Protein AF-A0A0N5CG10-F1 (afdb_monomer)

Radius of gyration: 21.07 Å; Cα contacts (8 Å, |Δi|>4): 215; chains: 1; bounding box: 41×28×72 Å

Structure (mmCIF, N/CA/C/O backbone):
data_AF-A0A0N5CG10-F1
#
_entry.id   AF-A0A0N5CG10-F1
#
loop_
_atom_site.group_PDB
_atom_site.id
_atom_site.type_symbol
_atom_site.label_atom_id
_atom_site.label_alt_id
_atom_site.label_comp_id
_atom_site.label_asym_id
_atom_site.label_entity_id
_atom_site.label_seq_id
_atom_site.pdbx_PDB_ins_code
_atom_site.Cartn_x
_atom_site.Cartn_y
_atom_site.Cartn_z
_atom_site.occupancy
_atom_site.B_iso_or_equiv
_atom_site.auth_seq_id
_atom_site.auth_comp_id
_atom_site.auth_asym_id
_atom_site.auth_atom_id
_atom_site.pdbx_PDB_model_num
ATOM 1 N N . MET A 1 1 ? -5.180 -7.574 17.120 1.00 57.59 1 MET A N 1
ATOM 2 C CA . MET A 1 1 ? -6.586 -7.787 16.717 1.00 57.59 1 MET A CA 1
ATOM 3 C C . MET A 1 1 ? -6.991 -6.702 15.734 1.00 57.59 1 MET A C 1
ATOM 5 O O . MET A 1 1 ? -6.742 -5.528 15.992 1.00 57.59 1 MET A O 1
ATOM 9 N N . ALA A 1 2 ? -7.565 -7.089 14.599 1.00 54.84 2 ALA A N 1
ATOM 10 C CA . ALA A 1 2 ? -8.093 -6.174 13.588 1.00 54.84 2 ALA A CA 1
ATOM 11 C C . ALA A 1 2 ? -9.625 -6.106 13.686 1.00 54.84 2 ALA A C 1
ATOM 13 O O . ALA A 1 2 ? -10.252 -7.047 14.168 1.00 54.84 2 ALA A O 1
ATOM 14 N N . VAL A 1 3 ? -10.224 -4.998 13.244 1.00 61.38 3 VAL A N 1
ATOM 15 C CA . VAL A 1 3 ? -11.684 -4.887 13.084 1.00 61.38 3 VAL A CA 1
ATOM 16 C C . VAL A 1 3 ? -11.980 -4.727 11.604 1.00 61.38 3 VAL A C 1
ATOM 18 O O . VAL A 1 3 ? -11.403 -3.866 10.935 1.00 61.38 3 VAL A O 1
ATOM 21 N N . ILE A 1 4 ? -12.881 -5.569 11.102 1.00 62.88 4 ILE A N 1
ATOM 22 C CA . ILE A 1 4 ? -13.399 -5.455 9.741 1.00 62.88 4 ILE A CA 1
ATOM 23 C C . ILE A 1 4 ? -14.313 -4.235 9.701 1.00 62.88 4 ILE A C 1
ATOM 25 O O . ILE A 1 4 ? -15.304 -4.168 10.425 1.00 62.88 4 ILE A O 1
ATOM 29 N N . ILE A 1 5 ? -13.974 -3.272 8.849 1.00 61.78 5 ILE A N 1
ATOM 30 C CA . ILE A 1 5 ? -14.777 -2.066 8.651 1.00 61.78 5 ILE A CA 1
ATOM 31 C C . ILE A 1 5 ? -15.519 -2.198 7.330 1.00 61.78 5 ILE A C 1
ATOM 33 O O . ILE A 1 5 ? -14.908 -2.250 6.258 1.00 61.78 5 ILE A O 1
ATOM 37 N N . ASN A 1 6 ? -16.847 -2.224 7.408 1.00 57.50 6 ASN A N 1
ATOM 38 C CA . ASN A 1 6 ? -17.699 -2.254 6.232 1.00 57.50 6 ASN A CA 1
ATOM 39 C C . ASN A 1 6 ? -17.594 -0.912 5.471 1.00 57.50 6 ASN A C 1
ATOM 41 O O . ASN A 1 6 ? -17.878 0.141 6.043 1.00 57.50 6 ASN A O 1
ATOM 45 N N . PRO A 1 7 ? -17.220 -0.917 4.175 1.00 52.09 7 PRO A N 1
ATOM 46 C CA . PRO A 1 7 ? -17.183 0.285 3.339 1.00 52.09 7 PRO A CA 1
ATOM 47 C C . PRO A 1 7 ? -18.498 1.072 3.292 1.00 52.09 7 PRO A C 1
ATOM 49 O O . PRO A 1 7 ? -18.481 2.254 2.955 1.00 52.09 7 PRO A O 1
ATOM 52 N N . ARG A 1 8 ? -19.628 0.394 3.529 1.00 54.16 8 ARG A N 1
ATOM 53 C CA . ARG A 1 8 ? -20.976 0.928 3.306 1.00 54.16 8 ARG A CA 1
ATOM 54 C C . ARG A 1 8 ? -21.551 1.680 4.512 1.00 54.16 8 ARG A C 1
ATOM 56 O O . ARG A 1 8 ? -22.516 2.410 4.325 1.00 54.16 8 ARG A O 1
ATOM 63 N N . ASP A 1 9 ? -20.931 1.578 5.689 1.00 61.06 9 ASP A N 1
ATOM 64 C CA . ASP A 1 9 ? -21.464 2.106 6.958 1.00 61.06 9 ASP A CA 1
ATOM 65 C C . ASP A 1 9 ? -20.995 3.552 7.294 1.00 61.06 9 ASP A C 1
ATOM 67 O O . ASP A 1 9 ? -20.920 3.915 8.461 1.00 61.06 9 ASP A O 1
ATOM 71 N N . ASP A 1 10 ? -20.743 4.405 6.280 1.00 55.69 10 ASP A N 1
ATOM 72 C CA . ASP A 1 10 ? -20.291 5.825 6.373 1.00 55.69 10 ASP A CA 1
ATOM 73 C C . ASP A 1 10 ? -18.822 6.044 6.845 1.00 55.69 10 ASP A C 1
ATOM 75 O O . ASP A 1 10 ? -18.351 5.413 7.776 1.00 55.69 10 ASP A O 1
ATOM 79 N N . LYS A 1 11 ? -17.984 6.971 6.339 1.00 64.19 11 LYS A N 1
ATOM 80 C CA . LYS A 1 11 ? -17.821 7.558 4.986 1.00 64.19 11 LYS A CA 1
ATOM 81 C C . LYS A 1 11 ? -16.371 8.022 4.674 1.00 64.19 11 LYS A C 1
ATOM 83 O O . LYS A 1 11 ? -16.155 8.675 3.656 1.00 64.19 11 LYS A O 1
ATOM 88 N N . ASN A 1 12 ? -15.370 7.735 5.527 1.00 69.81 12 ASN A N 1
ATOM 89 C CA . ASN A 1 12 ? -13.974 8.184 5.318 1.00 69.81 12 ASN A CA 1
ATOM 90 C C . ASN A 1 12 ? -12.899 7.383 6.085 1.00 69.81 12 ASN A C 1
ATOM 92 O O . ASN A 1 12 ? -11.795 7.885 6.315 1.00 69.81 12 ASN A O 1
ATOM 96 N N . PHE A 1 13 ? -13.173 6.140 6.483 1.00 79.00 13 PHE A N 1
ATOM 97 C CA . PHE A 1 13 ? -12.140 5.300 7.095 1.00 79.00 13 PHE A CA 1
ATOM 98 C C . PHE A 1 13 ? -10.960 5.082 6.138 1.00 79.00 13 PHE A C 1
ATOM 100 O O . PHE A 1 13 ? -11.117 5.140 4.913 1.00 79.00 13 PHE A O 1
ATOM 107 N N . TYR A 1 14 ? -9.767 4.893 6.692 1.00 84.44 14 TYR A N 1
ATOM 108 C CA . TYR A 1 14 ? -8.565 4.574 5.925 1.00 84.44 14 TYR A CA 1
ATOM 109 C C . TYR A 1 14 ? -7.893 3.316 6.451 1.00 84.44 14 TYR A C 1
ATOM 111 O O . TYR A 1 14 ? -8.065 2.933 7.612 1.00 84.44 14 TYR A O 1
ATOM 119 N N . ALA A 1 15 ? -7.127 2.678 5.571 1.00 85.12 15 ALA A N 1
ATOM 120 C CA . ALA A 1 15 ? -6.248 1.587 5.935 1.00 85.12 15 ALA A CA 1
ATOM 121 C C . ALA A 1 15 ? -5.388 2.006 7.128 1.00 85.12 15 ALA A C 1
ATOM 123 O O . ALA A 1 15 ? -4.923 3.140 7.208 1.00 85.12 15 ALA A O 1
ATOM 124 N N . ASN A 1 16 ? -5.191 1.089 8.072 1.00 82.38 16 ASN A N 1
ATOM 125 C CA . ASN A 1 16 ? -4.312 1.302 9.220 1.00 82.38 16 ASN A CA 1
ATOM 126 C C . ASN A 1 16 ? -4.782 2.337 10.249 1.00 82.38 16 ASN A C 1
ATOM 128 O O . ASN A 1 16 ? -4.055 2.598 11.205 1.00 82.38 16 ASN A O 1
ATOM 132 N N . GLN A 1 17 ? -5.995 2.874 10.111 1.00 85.31 17 GLN A N 1
ATOM 133 C CA . GLN A 1 17 ? -6.602 3.706 11.142 1.00 85.31 17 GLN A CA 1
ATOM 134 C C . GLN A 1 17 ? -6.729 2.923 12.456 1.00 85.31 17 GLN A C 1
ATOM 136 O O . GLN A 1 17 ? -7.208 1.787 12.467 1.00 85.31 17 GLN A O 1
ATOM 141 N N . GLU A 1 18 ? -6.304 3.527 13.564 1.00 86.31 18 GLU A N 1
ATOM 142 C CA . GLU A 1 18 ? -6.372 2.914 14.890 1.00 86.31 18 GLU A CA 1
ATOM 143 C C . GLU A 1 18 ? -7.653 3.319 15.625 1.00 86.31 18 GLU A C 1
ATOM 145 O O . GLU A 1 18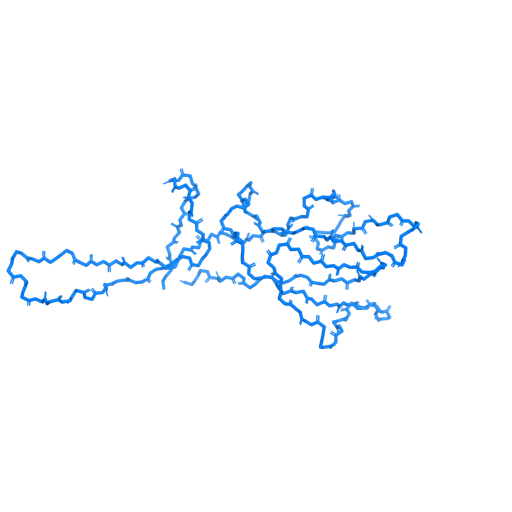 ? -8.031 4.491 15.659 1.00 86.31 18 GLU A O 1
ATOM 150 N N . PHE A 1 19 ? -8.302 2.339 16.245 1.00 83.62 19 PHE A N 1
ATOM 151 C CA . PHE A 1 19 ? -9.505 2.501 17.048 1.00 83.62 19 PHE A CA 1
ATOM 152 C C . PHE A 1 19 ? -9.206 2.057 18.472 1.00 83.62 19 PHE A C 1
ATOM 154 O O . PHE A 1 19 ? -8.773 0.928 18.714 1.00 83.62 19 PHE A O 1
ATOM 161 N N . TYR A 1 20 ? -9.454 2.958 19.414 1.00 84.44 20 TYR A N 1
ATOM 162 C CA . TYR A 1 20 ? -9.244 2.732 20.834 1.00 84.44 20 TYR A CA 1
ATOM 163 C C . TYR A 1 20 ? -10.601 2.528 21.491 1.00 84.44 20 TYR A C 1
ATOM 165 O O . TYR A 1 20 ? -11.480 3.382 21.385 1.00 84.44 20 TYR A O 1
ATOM 173 N N . TYR A 1 21 ? -10.778 1.384 22.144 1.00 82.06 21 TYR A N 1
ATOM 174 C CA . TYR A 1 21 ? -11.994 1.089 22.889 1.00 82.06 21 TYR A CA 1
ATOM 175 C C . TYR A 1 21 ? -11.753 1.330 24.374 1.00 82.06 21 TYR A C 1
ATOM 177 O O . TYR A 1 21 ? -10.736 0.896 24.916 1.00 82.06 21 TYR A O 1
ATOM 185 N N . PHE A 1 22 ? -12.688 2.010 25.028 1.00 83.19 22 PHE A N 1
ATOM 186 C CA . PHE A 1 22 ? -12.620 2.342 26.448 1.00 83.19 22 PHE A CA 1
ATOM 187 C C . PHE A 1 22 ? -13.841 1.761 27.148 1.00 83.19 22 PHE A C 1
ATOM 189 O O . PHE A 1 22 ? -14.955 1.818 26.625 1.00 83.19 22 PHE A O 1
ATOM 196 N N . LYS A 1 23 ? -13.648 1.208 28.348 1.00 80.81 23 LYS A N 1
ATOM 197 C CA . LYS A 1 23 ? -14.787 0.882 29.210 1.00 80.81 23 LYS A CA 1
ATOM 198 C C . LYS A 1 23 ? -15.333 2.186 29.772 1.00 80.81 23 LYS A C 1
ATOM 200 O O . LYS A 1 23 ? -14.562 3.010 30.262 1.00 80.81 23 LYS A O 1
ATOM 205 N N . LYS A 1 24 ? -16.653 2.362 29.706 1.00 82.06 24 LYS A N 1
ATOM 206 C CA . LYS A 1 24 ? -17.313 3.475 30.386 1.00 82.06 24 LYS A CA 1
ATOM 207 C C . LYS A 1 24 ? -16.977 3.388 31.888 1.00 82.06 24 LYS A C 1
ATOM 209 O O . LYS A 1 24 ? -17.113 2.295 32.442 1.00 82.06 24 LYS A O 1
ATOM 214 N N . PRO A 1 25 ? -16.524 4.479 32.521 1.00 79.75 25 PRO A N 1
ATOM 215 C CA . PRO A 1 25 ? -16.281 4.492 33.959 1.00 79.75 25 PRO A CA 1
ATOM 216 C C . PRO A 1 25 ? -17.598 4.346 34.732 1.00 79.75 25 PRO A C 1
ATOM 218 O O . PRO A 1 25 ? -18.660 4.756 34.252 1.00 79.75 25 PRO A O 1
ATOM 221 N N . GLU A 1 26 ? -17.524 3.761 35.925 1.00 85.00 26 GLU A N 1
ATOM 222 C CA . GLU A 1 26 ? -18.633 3.744 36.887 1.00 85.00 26 GLU A CA 1
ATOM 223 C C . GLU A 1 26 ? -18.811 5.135 37.525 1.00 85.00 26 GLU A C 1
ATOM 225 O O . GLU A 1 26 ? -17.883 5.943 37.518 1.00 85.00 26 GLU A O 1
ATOM 230 N N . GLU A 1 27 ? -19.988 5.436 38.092 1.00 81.25 27 GLU A N 1
ATOM 231 C CA . GLU A 1 27 ? -20.293 6.768 38.660 1.00 81.25 27 GLU A CA 1
ATOM 232 C C . GLU A 1 27 ? -19.307 7.223 39.752 1.00 81.25 27 GLU A C 1
ATOM 234 O O . GLU A 1 27 ? -19.075 8.420 39.894 1.00 81.25 27 GLU A O 1
ATOM 239 N N . ASN A 1 28 ? -18.684 6.284 40.473 1.00 81.81 28 ASN A N 1
ATOM 240 C CA . ASN A 1 28 ? -17.701 6.554 41.532 1.00 81.81 28 ASN A CA 1
ATOM 241 C C . ASN A 1 28 ? -16.269 6.135 41.152 1.00 81.81 28 ASN A C 1
ATOM 243 O O . ASN A 1 28 ? -15.443 5.845 42.020 1.00 81.81 28 ASN A O 1
ATOM 247 N N . ASP A 1 29 ? -15.962 6.071 39.858 1.00 78.56 29 ASP A N 1
ATOM 248 C CA . ASP A 1 29 ? -14.625 5.730 39.388 1.00 78.56 29 ASP A CA 1
ATOM 249 C C . ASP A 1 29 ? -13.627 6.870 39.665 1.00 78.56 29 ASP A C 1
ATOM 251 O O . ASP A 1 29 ? -13.637 7.914 39.014 1.00 78.56 29 ASP A O 1
ATOM 255 N N . GLY A 1 30 ? -12.743 6.669 40.647 1.00 79.56 30 GLY A N 1
ATOM 256 C CA . GLY A 1 30 ? -11.728 7.648 41.057 1.00 79.56 30 GLY A CA 1
ATOM 257 C C . GLY A 1 30 ? -10.523 7.772 40.112 1.00 79.56 30 GLY A C 1
ATOM 258 O O . GLY A 1 30 ? -9.583 8.517 40.409 1.00 79.56 30 GLY A O 1
ATOM 259 N N . ARG A 1 31 ? -10.494 7.031 38.994 1.00 82.38 31 ARG A N 1
ATOM 260 C CA . ARG A 1 31 ? -9.384 7.066 38.032 1.00 82.38 31 ARG A CA 1
ATOM 261 C C . ARG A 1 31 ? -9.383 8.375 37.239 1.00 82.38 31 ARG A C 1
ATOM 263 O O . ARG A 1 31 ? -10.370 8.752 36.620 1.00 82.38 31 ARG A O 1
ATOM 270 N N . LYS A 1 32 ? -8.225 9.045 37.194 1.00 76.56 32 LYS A N 1
ATOM 271 C CA . LYS A 1 32 ? -8.020 10.287 36.417 1.00 76.56 32 LYS A CA 1
ATOM 272 C C . LYS A 1 32 ? -7.771 10.047 34.925 1.00 76.56 32 LYS A C 1
ATOM 274 O O . LYS A 1 32 ? -7.949 10.956 34.124 1.00 76.56 32 LYS A O 1
ATOM 279 N N . ILE A 1 33 ? -7.321 8.846 34.565 1.00 77.81 33 ILE A N 1
ATOM 280 C CA . ILE A 1 33 ? -7.054 8.415 33.191 1.00 77.81 33 ILE A CA 1
ATOM 281 C C . ILE A 1 33 ? -7.651 7.018 33.040 1.00 77.81 33 ILE A C 1
ATOM 283 O O . ILE A 1 33 ? -7.402 6.146 33.872 1.00 77.81 33 ILE A O 1
ATOM 287 N N . ILE A 1 34 ? -8.442 6.817 31.987 1.00 77.88 34 ILE A N 1
ATOM 288 C CA . ILE A 1 34 ? -9.016 5.516 31.649 1.00 77.88 34 ILE A CA 1
ATOM 289 C C . ILE A 1 34 ? -8.156 4.909 30.549 1.00 77.88 34 ILE A C 1
ATOM 291 O O . ILE A 1 34 ? -8.073 5.449 29.446 1.00 77.88 34 ILE A O 1
ATOM 295 N N . GLU A 1 35 ? -7.513 3.789 30.854 1.00 81.62 35 GLU A N 1
ATOM 296 C CA . GLU A 1 35 ? -6.767 3.019 29.864 1.00 81.62 35 GLU A CA 1
ATOM 297 C C . GLU A 1 35 ? -7.720 2.381 28.847 1.00 81.62 35 GLU A C 1
ATOM 299 O O . GLU A 1 35 ? -8.845 1.977 29.171 1.00 81.62 35 GLU A O 1
ATOM 304 N N . ASN A 1 36 ? -7.274 2.284 27.596 1.00 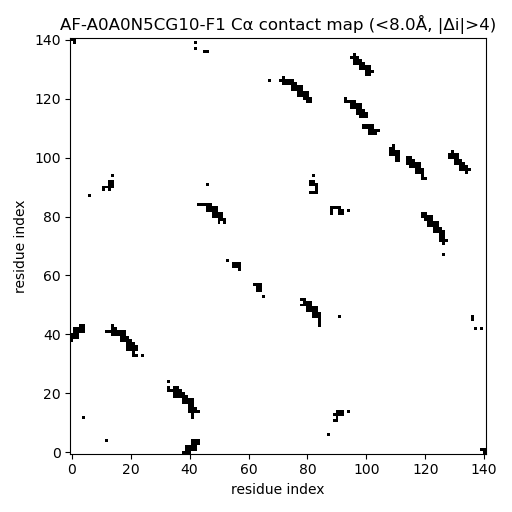81.12 36 ASN A N 1
ATOM 305 C CA . ASN A 1 36 ? -8.038 1.587 26.577 1.00 81.12 36 ASN A CA 1
ATOM 306 C C . ASN A 1 36 ? -8.049 0.084 26.884 1.00 81.12 36 ASN A C 1
ATOM 308 O O . ASN A 1 36 ? -7.030 -0.528 27.186 1.00 81.12 36 ASN A O 1
ATOM 312 N N . CYS A 1 37 ? -9.215 -0.535 26.765 1.00 83.56 37 CYS A N 1
ATOM 313 C CA . CYS A 1 37 ? -9.380 -1.976 26.941 1.00 83.56 37 CYS A CA 1
ATOM 314 C C . CYS A 1 37 ? -9.236 -2.747 25.623 1.00 83.56 37 CYS A C 1
ATOM 316 O O . CYS A 1 37 ? -9.238 -3.975 25.621 1.00 83.56 37 CYS A O 1
ATOM 318 N N . GLY A 1 38 ? -9.109 -2.035 24.502 1.00 81.38 38 GLY A N 1
ATOM 319 C CA . GLY A 1 38 ? -8.848 -2.618 23.196 1.00 81.38 38 GLY A CA 1
ATOM 3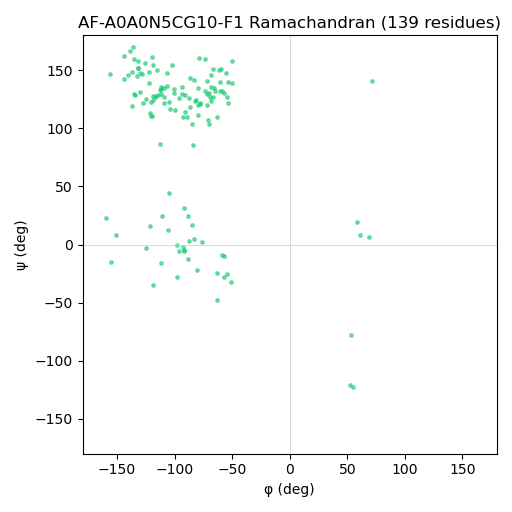20 C C . GLY A 1 38 ? -8.189 -1.616 22.261 1.00 81.38 38 GLY A C 1
ATOM 321 O O . GLY A 1 38 ? -8.454 -0.411 22.320 1.00 81.38 38 GLY A O 1
ATOM 322 N N . LYS A 1 39 ? -7.321 -2.128 21.392 1.00 83.50 39 LYS A N 1
ATOM 32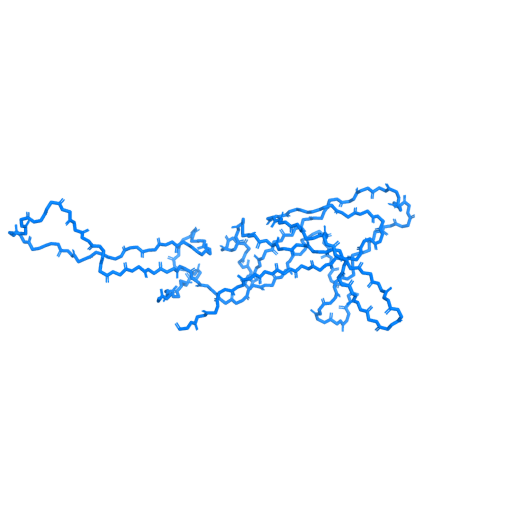3 C CA . LYS A 1 39 ? -6.747 -1.395 20.268 1.00 83.50 39 LYS A CA 1
ATOM 324 C C . LYS A 1 39 ? -6.980 -2.218 19.011 1.00 83.50 39 LYS A C 1
ATOM 326 O O . LYS A 1 39 ? -6.532 -3.361 18.928 1.00 83.50 39 LYS A O 1
ATOM 331 N N . TYR A 1 40 ? -7.670 -1.626 18.050 1.00 81.56 40 TYR A N 1
ATOM 332 C CA . TYR A 1 40 ? -8.006 -2.262 16.787 1.00 81.56 40 TYR A CA 1
ATOM 333 C C . TYR A 1 40 ? -7.460 -1.447 15.627 1.00 81.56 40 TYR A C 1
ATOM 335 O O . TYR A 1 40 ? -7.369 -0.225 15.703 1.00 81.56 40 TYR A O 1
ATOM 343 N N . ARG A 1 41 ? -7.105 -2.128 14.543 1.00 81.88 41 ARG A N 1
ATOM 344 C CA . ARG A 1 41 ? -6.658 -1.501 13.298 1.00 81.88 41 ARG A CA 1
ATOM 345 C C . ARG A 1 41 ? -7.696 -1.760 12.215 1.00 81.88 41 ARG A C 1
ATOM 347 O O . ARG A 1 41 ? -8.156 -2.894 12.074 1.00 81.88 41 ARG A O 1
ATOM 354 N N . GLY A 1 42 ? -8.061 -0.713 11.484 1.00 77.25 42 GLY A N 1
ATOM 355 C CA . GLY A 1 42 ? -8.953 -0.805 10.336 1.00 77.25 42 GLY A CA 1
ATOM 356 C C . GLY A 1 42 ? -8.300 -1.592 9.206 1.00 77.25 42 GLY A C 1
ATOM 357 O O . GLY A 1 42 ? -7.188 -1.270 8.778 1.00 77.25 42 GLY A O 1
ATOM 358 N N . TYR A 1 43 ? -9.006 -2.612 8.727 1.00 80.75 43 TYR A N 1
ATOM 359 C CA . TYR A 1 43 ? -8.551 -3.522 7.683 1.00 80.75 43 TYR A CA 1
ATOM 360 C C . TYR A 1 43 ? -9.673 -3.803 6.669 1.00 80.75 43 TYR A C 1
ATOM 362 O O . TYR A 1 43 ? -10.855 -3.813 7.022 1.00 80.75 43 TYR A O 1
ATOM 370 N N . LYS A 1 44 ? -9.286 -4.031 5.410 1.00 81.75 44 LYS A N 1
ATOM 371 C CA . LYS A 1 44 ? -10.134 -4.521 4.314 1.00 81.75 44 LYS A CA 1
ATOM 372 C C . LYS A 1 44 ? -9.391 -5.599 3.529 1.00 81.75 44 LYS A C 1
ATOM 374 O O . LYS A 1 44 ? -8.193 -5.786 3.713 1.00 81.75 44 LYS A O 1
ATOM 379 N N . ASN A 1 45 ? -10.116 -6.269 2.636 1.00 85.81 45 ASN A N 1
ATOM 380 C CA . ASN A 1 45 ? -9.566 -7.235 1.686 1.00 85.81 45 ASN A CA 1
ATOM 381 C C . ASN A 1 45 ? -8.364 -6.673 0.918 1.00 85.81 45 ASN A C 1
ATOM 383 O O . ASN A 1 45 ? -8.216 -5.459 0.775 1.00 85.81 45 ASN A O 1
ATOM 387 N N . GLN A 1 46 ? -7.534 -7.574 0.400 1.00 86.81 46 GLN A N 1
ATOM 388 C CA . GLN A 1 46 ? -6.347 -7.219 -0.367 1.00 86.81 46 GLN A CA 1
ATOM 389 C C . GLN A 1 46 ? -6.704 -6.283 -1.535 1.00 86.81 46 GLN A C 1
ATOM 391 O O . GLN A 1 46 ? -7.619 -6.594 -2.305 1.00 86.81 46 GLN A O 1
ATOM 396 N N . PRO A 1 47 ? -6.038 -5.120 -1.662 1.00 90.50 47 PRO A N 1
ATOM 397 C CA . PRO A 1 47 ? -6.295 -4.211 -2.764 1.00 90.50 47 PRO A CA 1
ATOM 398 C C . PRO A 1 47 ? -5.605 -4.667 -4.049 1.00 90.50 47 PRO A C 1
ATOM 400 O O . PRO A 1 47 ? -4.597 -5.370 -4.027 1.00 90.50 47 PRO A O 1
ATOM 403 N N . HIS A 1 48 ? -6.098 -4.154 -5.172 1.00 90.12 48 HIS A N 1
ATOM 404 C CA . HIS A 1 48 ? -5.450 -4.259 -6.474 1.00 90.12 48 HIS A CA 1
ATOM 405 C C . HIS A 1 48 ? -4.838 -2.921 -6.885 1.00 90.12 48 HIS A C 1
ATOM 407 O O . HIS A 1 48 ? -5.387 -1.852 -6.595 1.00 90.12 48 HIS A O 1
ATOM 413 N N . PHE A 1 49 ? -3.729 -2.979 -7.624 1.00 90.19 49 PHE A N 1
ATOM 414 C CA . PHE A 1 49 ? -3.155 -1.800 -8.261 1.00 90.19 49 PHE A CA 1
ATOM 415 C C . PHE A 1 49 ? -4.039 -1.315 -9.408 1.00 90.19 49 PHE A C 1
ATOM 417 O O . PHE A 1 49 ? -4.410 -2.065 -10.315 1.00 90.19 49 PHE A O 1
ATOM 424 N N . ASN A 1 50 ? -4.334 -0.024 -9.394 1.00 89.44 50 ASN A N 1
ATOM 425 C CA . ASN A 1 50 ? -5.141 0.638 -10.399 1.00 89.44 50 ASN A CA 1
ATOM 426 C C . ASN A 1 50 ? -4.366 1.825 -10.980 1.00 89.44 50 ASN A C 1
ATOM 428 O O . ASN A 1 50 ? -3.885 2.699 -10.258 1.00 89.44 50 ASN A O 1
ATOM 432 N N . LEU A 1 51 ? -4.242 1.823 -12.305 1.00 89.56 51 LEU A N 1
ATOM 433 C CA . LEU A 1 51 ? -3.524 2.813 -13.100 1.00 89.56 51 LEU A CA 1
ATOM 434 C C . LEU A 1 51 ? -4.571 3.583 -13.919 1.00 89.56 51 LEU A C 1
ATOM 436 O O . LEU A 1 51 ? -4.871 3.181 -15.036 1.00 89.56 51 LEU A O 1
ATOM 440 N N . PRO A 1 52 ? -5.189 4.645 -13.374 1.00 87.00 52 PRO A N 1
ATOM 441 C CA . PRO A 1 52 ? -6.419 5.223 -13.929 1.00 87.00 52 PRO A CA 1
ATOM 442 C C . PRO A 1 52 ? -6.264 5.798 -15.342 1.00 87.00 52 PRO A C 1
ATOM 444 O O . PRO A 1 52 ? -7.241 5.880 -16.076 1.00 87.00 52 PRO A O 1
ATOM 447 N N . ASP A 1 53 ? -5.044 6.185 -15.717 1.00 86.44 53 ASP A N 1
ATOM 448 C CA . ASP A 1 53 ? -4.746 6.772 -17.025 1.00 86.44 53 ASP A CA 1
ATOM 449 C C . ASP A 1 53 ? -4.426 5.698 -18.095 1.00 86.44 53 ASP A C 1
ATOM 451 O O . ASP A 1 53 ? -4.066 6.046 -19.220 1.00 86.44 53 ASP A O 1
ATOM 455 N N . TYR A 1 54 ? -4.516 4.403 -17.760 1.00 77.69 54 TYR A N 1
ATOM 456 C CA . TYR A 1 54 ? -4.121 3.292 -18.631 1.00 77.69 54 TYR A CA 1
ATOM 457 C C . TYR A 1 54 ? -5.172 2.182 -18.635 1.00 77.69 54 TYR A C 1
ATOM 459 O O . TYR A 1 54 ? -5.572 1.688 -17.583 1.00 77.69 54 TYR A O 1
ATOM 467 N N . SER A 1 55 ? -5.594 1.761 -19.829 1.00 65.56 55 SER A N 1
ATOM 468 C CA . SER A 1 55 ? -6.384 0.544 -19.999 1.00 65.56 55 SER A CA 1
ATOM 469 C C . SER A 1 55 ? -5.463 -0.676 -19.960 1.00 65.56 55 SER A C 1
ATOM 471 O O . SER A 1 55 ? -4.401 -0.677 -20.588 1.00 65.56 55 SER A O 1
ATOM 473 N N . ASP A 1 56 ? -5.860 -1.712 -19.222 1.00 60.78 56 ASP A N 1
ATOM 474 C CA . ASP A 1 56 ? -5.162 -2.997 -19.230 1.00 60.78 56 ASP A CA 1
ATOM 475 C C . ASP A 1 56 ? -5.256 -3.606 -20.636 1.00 60.78 56 ASP A C 1
ATOM 477 O O . ASP A 1 56 ? -6.327 -4.014 -21.078 1.00 60.78 56 ASP A O 1
ATOM 481 N N . ASN A 1 57 ? -4.133 -3.637 -21.354 1.00 52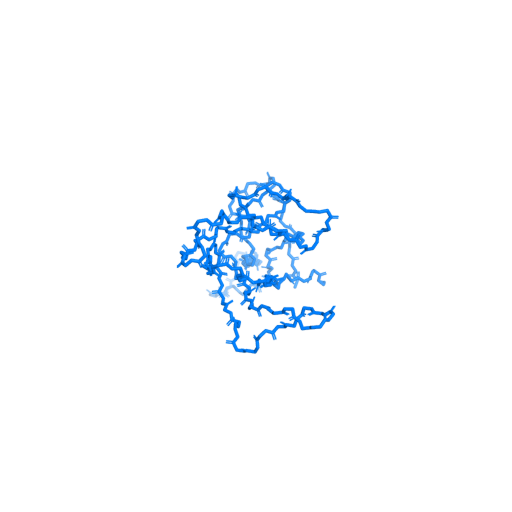.59 57 ASN A N 1
ATOM 482 C CA . ASN A 1 57 ? -4.060 -4.171 -22.716 1.00 52.59 57 ASN A CA 1
ATOM 483 C C . ASN A 1 57 ? -3.368 -5.551 -22.785 1.00 52.59 57 ASN A C 1
ATOM 485 O O . ASN A 1 57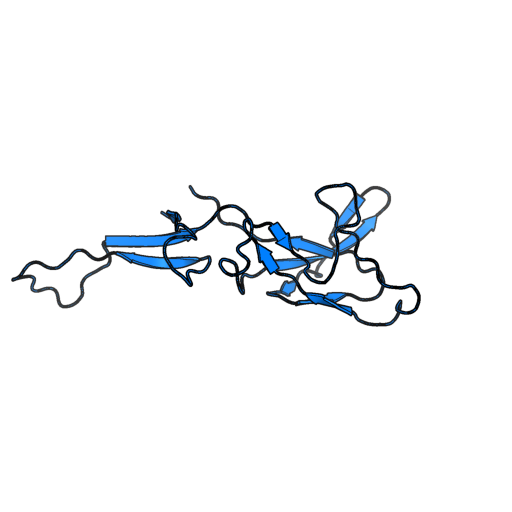 ? -3.015 -5.982 -23.882 1.00 52.59 57 ASN A O 1
ATOM 489 N N . SER A 1 58 ? -3.126 -6.246 -21.663 1.00 49.44 58 SER A N 1
ATOM 490 C CA . SER A 1 58 ? -2.414 -7.539 -21.666 1.00 49.44 58 SER A CA 1
ATOM 491 C C . SER A 1 58 ? -3.076 -8.655 -20.855 1.00 49.44 58 SER A C 1
ATOM 493 O O . SER A 1 58 ? -3.670 -8.447 -19.805 1.00 49.44 58 SER A O 1
ATOM 495 N N . THR A 1 59 ? -2.918 -9.855 -21.415 1.00 43.28 59 THR A N 1
ATOM 496 C CA . THR A 1 59 ? -3.624 -11.131 -21.224 1.00 43.28 59 THR A CA 1
ATOM 497 C C . THR A 1 59 ? -3.115 -11.991 -20.055 1.00 43.28 59 THR A C 1
ATOM 499 O O . THR A 1 59 ? -3.364 -13.193 -20.032 1.00 43.28 59 THR A O 1
ATOM 502 N N . ILE A 1 60 ? -2.349 -11.413 -19.123 1.00 49.28 60 ILE A N 1
ATOM 503 C CA . ILE A 1 60 ? -1.725 -12.127 -17.998 1.00 49.28 60 ILE A CA 1
ATOM 504 C C . ILE A 1 60 ? -1.903 -11.255 -16.754 1.00 49.28 60 ILE A C 1
ATOM 506 O O . ILE A 1 60 ? -1.413 -10.126 -16.738 1.00 49.28 60 ILE A O 1
ATOM 510 N N . ASP A 1 61 ? -2.595 -11.773 -15.737 1.00 52.91 61 ASP A N 1
ATOM 511 C CA . ASP A 1 61 ? -3.118 -11.029 -14.574 1.00 52.91 61 ASP A CA 1
ATOM 512 C C . ASP A 1 61 ? -2.068 -10.253 -13.742 1.00 52.91 61 ASP A C 1
ATOM 514 O O . ASP A 1 61 ? -2.427 -9.426 -12.903 1.00 52.91 61 ASP A O 1
ATOM 518 N N . GLU A 1 62 ? -0.770 -10.452 -13.989 1.00 58.47 62 GLU A N 1
ATOM 519 C CA . GLU A 1 62 ? 0.323 -9.892 -13.180 1.00 58.47 62 GLU A CA 1
ATOM 520 C C . GLU A 1 62 ? 1.180 -8.827 -13.887 1.00 58.47 62 GLU A C 1
ATOM 522 O O . GLU A 1 62 ? 1.886 -8.070 -13.218 1.00 58.47 62 GLU A O 1
ATOM 527 N N . VAL A 1 63 ? 1.118 -8.702 -15.221 1.00 61.25 63 VAL A N 1
ATOM 528 C CA . VAL A 1 63 ? 1.973 -7.763 -15.974 1.00 61.25 63 VAL A CA 1
ATOM 529 C C . VAL A 1 63 ? 1.125 -6.765 -16.748 1.00 61.25 63 VAL A C 1
ATOM 531 O O . VAL A 1 63 ? 0.502 -7.099 -17.756 1.00 61.25 63 VAL A O 1
ATOM 534 N N . LYS A 1 64 ? 1.156 -5.501 -16.312 1.00 63.59 64 LYS A N 1
ATOM 535 C CA . LYS A 1 64 ? 0.485 -4.388 -16.996 1.00 63.59 64 LYS A CA 1
ATOM 536 C C . LYS A 1 64 ? 1.440 -3.704 -17.967 1.00 63.59 64 LYS A C 1
ATOM 538 O O . LYS A 1 64 ? 2.362 -3.001 -17.554 1.00 63.59 64 LYS A O 1
ATOM 543 N N . LYS A 1 65 ? 1.206 -3.874 -19.272 1.00 64.75 65 LYS A N 1
ATOM 544 C CA . LYS A 1 65 ? 1.968 -3.160 -20.304 1.00 64.75 65 LYS A CA 1
ATOM 545 C C . LYS A 1 65 ? 1.447 -1.731 -20.461 1.00 64.75 65 LYS A C 1
ATOM 547 O O . LYS A 1 65 ? 0.366 -1.510 -21.000 1.00 64.75 65 LYS A O 1
ATOM 552 N N . ILE A 1 66 ? 2.252 -0.752 -20.057 1.00 65.56 66 ILE A N 1
ATOM 553 C CA . ILE A 1 66 ? 1.981 0.664 -20.314 1.00 65.56 66 ILE A CA 1
ATOM 554 C C . ILE A 1 66 ? 2.600 1.041 -21.662 1.00 65.56 66 ILE A C 1
ATOM 556 O O . ILE A 1 66 ? 3.820 1.112 -21.794 1.00 65.56 66 ILE A O 1
ATOM 560 N N . ILE A 1 67 ? 1.764 1.288 -22.674 1.00 62.94 67 ILE A N 1
ATOM 561 C CA . ILE A 1 67 ? 2.244 1.762 -23.976 1.00 62.94 67 ILE A CA 1
ATOM 562 C C . ILE A 1 67 ? 2.545 3.261 -23.871 1.00 62.94 67 ILE A C 1
ATOM 564 O O . ILE A 1 67 ? 1.686 4.083 -23.537 1.00 62.94 67 ILE A O 1
ATOM 568 N N . ILE A 1 68 ? 3.791 3.619 -24.155 1.00 60.12 68 ILE A N 1
ATOM 569 C CA . ILE A 1 68 ? 4.231 4.997 -24.350 1.00 60.12 68 ILE A CA 1
ATOM 570 C C . ILE A 1 68 ? 4.520 5.128 -25.845 1.00 60.12 68 ILE A C 1
ATOM 572 O O . ILE A 1 68 ? 5.234 4.294 -26.392 1.00 60.12 68 ILE A O 1
ATOM 576 N N . ASN A 1 69 ? 3.929 6.121 -26.518 1.00 58.81 69 ASN A N 1
ATOM 577 C CA . ASN A 1 69 ? 4.160 6.331 -27.950 1.00 58.81 69 ASN A CA 1
ATOM 578 C C . ASN A 1 69 ? 5.662 6.433 -28.255 1.00 58.81 69 ASN A C 1
ATOM 580 O O . ASN A 1 69 ? 6.402 7.108 -27.539 1.00 58.81 69 ASN A O 1
ATOM 584 N N . GLU A 1 70 ? 6.077 5.834 -29.369 1.00 56.31 70 GLU A N 1
ATOM 585 C CA . GLU A 1 70 ? 7.464 5.757 -29.846 1.00 56.31 70 GLU A CA 1
ATOM 586 C C . GLU A 1 70 ? 8.130 7.131 -30.086 1.00 56.31 70 GLU A C 1
ATOM 588 O O . GLU A 1 70 ? 9.331 7.231 -30.265 1.00 56.31 70 GLU A O 1
ATOM 593 N N . SER A 1 71 ? 7.421 8.256 -30.034 1.00 57.16 71 SER A N 1
ATOM 594 C CA . SER A 1 71 ? 8.066 9.578 -30.099 1.00 57.16 71 SER A CA 1
ATOM 595 C C . SER A 1 71 ? 8.610 10.080 -28.746 1.00 57.16 71 SER A C 1
ATOM 597 O O . SER A 1 71 ? 9.019 11.237 -28.647 1.00 57.16 71 SER A O 1
ATOM 599 N N . TYR A 1 72 ? 8.557 9.270 -27.677 1.00 55.47 72 TYR A N 1
ATOM 600 C CA . TYR A 1 72 ? 8.802 9.693 -26.286 1.00 55.47 72 TYR A CA 1
ATOM 601 C C . TYR A 1 72 ? 9.948 8.948 -25.569 1.00 55.47 72 TYR A C 1
ATOM 603 O O . TYR A 1 72 ? 10.038 9.058 -24.349 1.00 55.47 72 TYR A O 1
ATOM 611 N N . TYR A 1 73 ? 10.842 8.240 -26.274 1.00 58.03 73 TYR A N 1
ATOM 612 C CA . TYR A 1 73 ? 11.940 7.460 -25.658 1.00 58.03 73 TYR A CA 1
ATOM 613 C C . TYR A 1 73 ? 12.785 8.258 -24.641 1.00 58.03 73 TYR A C 1
ATOM 615 O O . TYR A 1 73 ? 13.225 7.697 -23.641 1.00 58.03 73 TYR A O 1
ATOM 623 N N . GLU A 1 74 ? 12.960 9.567 -24.850 1.00 57.62 74 GLU A N 1
ATOM 624 C CA . GLU A 1 74 ? 13.729 10.452 -23.957 1.00 57.62 74 GLU A CA 1
ATOM 625 C C . GLU A 1 74 ? 12.878 11.219 -22.932 1.00 57.62 74 GLU A C 1
ATOM 627 O O . GLU A 1 74 ? 13.414 11.931 -22.081 1.00 57.62 74 GLU A O 1
ATOM 632 N N . LYS A 1 75 ? 11.546 11.117 -22.992 1.00 71.06 75 LYS A N 1
ATOM 633 C CA . LYS A 1 75 ? 10.665 11.917 -22.137 1.00 71.06 75 LYS A CA 1
ATOM 634 C C . LYS A 1 75 ? 10.249 11.136 -20.900 1.00 71.06 75 LYS A C 1
ATOM 636 O O . LYS A 1 75 ? 9.686 10.047 -20.974 1.00 71.06 75 LYS A O 1
ATOM 641 N N . GLU A 1 76 ? 10.483 11.750 -19.748 1.00 84.56 76 GLU A N 1
ATOM 642 C CA . GLU A 1 76 ? 9.946 11.288 -18.476 1.00 84.56 76 GLU A CA 1
ATOM 643 C C . GLU A 1 76 ? 8.412 11.299 -18.512 1.00 84.56 76 GLU A C 1
ATOM 645 O O . GLU A 1 76 ? 7.793 12.297 -18.897 1.00 84.56 76 GLU A O 1
ATOM 650 N N . LYS A 1 77 ? 7.785 10.204 -18.074 1.00 83.94 77 LYS A N 1
ATOM 651 C CA . LYS A 1 77 ? 6.329 10.106 -17.960 1.00 83.94 77 LYS A CA 1
ATOM 652 C C . LYS A 1 77 ? 5.924 9.914 -16.510 1.00 83.94 77 LYS A C 1
ATOM 654 O O . LYS A 1 77 ? 6.390 8.999 -15.838 1.00 83.94 77 LYS A O 1
ATOM 659 N N . LYS A 1 78 ? 5.017 10.770 -16.037 1.00 89.75 78 LYS A N 1
ATOM 660 C CA . LYS A 1 78 ? 4.379 10.626 -14.725 1.00 89.75 78 LYS A CA 1
ATOM 661 C C . LYS A 1 78 ? 3.242 9.616 -14.830 1.00 89.75 78 LYS A C 1
ATOM 663 O O . LYS A 1 78 ? 2.340 9.782 -15.649 1.00 89.75 78 LYS A O 1
ATOM 668 N N . ILE A 1 79 ? 3.288 8.591 -13.993 1.00 89.19 79 ILE A N 1
ATOM 669 C CA . ILE A 1 79 ? 2.288 7.533 -13.895 1.00 89.19 79 ILE A CA 1
ATOM 670 C C . ILE A 1 79 ? 1.540 7.711 -12.584 1.00 89.19 79 ILE A C 1
ATOM 672 O O . ILE A 1 79 ? 2.157 7.705 -11.520 1.00 89.19 79 ILE A O 1
ATOM 676 N N . LYS A 1 80 ? 0.217 7.875 -12.657 1.00 92.44 80 LYS A N 1
ATOM 677 C CA . LYS A 1 80 ? -0.651 7.848 -11.478 1.00 92.44 80 LYS A CA 1
ATOM 678 C C . LYS A 1 80 ? -0.984 6.410 -11.114 1.00 92.44 80 LYS A C 1
ATOM 680 O O . LYS A 1 80 ? -1.249 5.591 -11.991 1.00 92.44 80 LYS A O 1
ATOM 685 N N . ILE A 1 81 ? -1.031 6.137 -9.819 1.00 91.88 81 ILE A N 1
ATOM 686 C CA . ILE A 1 81 ? -1.375 4.839 -9.256 1.00 91.88 81 ILE A CA 1
ATOM 687 C C . ILE A 1 81 ? -2.241 5.015 -8.011 1.00 91.88 81 ILE A C 1
ATOM 689 O O . ILE A 1 81 ? -2.085 5.972 -7.255 1.00 91.88 81 ILE A O 1
ATOM 693 N N . ASN A 1 82 ? -3.173 4.096 -7.798 1.00 91.81 82 ASN A N 1
ATOM 694 C CA . ASN A 1 82 ? -3.887 3.948 -6.538 1.00 91.81 82 ASN A CA 1
ATOM 695 C C . ASN A 1 82 ? -4.161 2.469 -6.239 1.00 91.81 82 ASN A C 1
ATOM 697 O O . ASN A 1 82 ? -4.065 1.612 -7.117 1.00 91.81 82 ASN A O 1
ATOM 701 N N . LEU A 1 83 ? -4.470 2.188 -4.977 1.00 91.56 83 LEU A N 1
ATOM 702 C CA . LEU A 1 83 ? -4.897 0.882 -4.486 1.00 91.56 83 LEU A CA 1
ATOM 703 C C . LEU A 1 83 ? -6.420 0.890 -4.342 1.00 91.56 83 LEU A C 1
ATOM 705 O O . LEU A 1 83 ? -6.968 1.815 -3.736 1.00 91.56 83 LEU A O 1
ATOM 709 N N . LYS A 1 84 ? -7.100 -0.126 -4.884 1.00 89.19 84 LYS A N 1
ATOM 710 C CA . LYS A 1 84 ? -8.565 -0.234 -4.822 1.00 89.19 84 LYS A CA 1
ATOM 711 C C . LYS A 1 84 ? -9.043 -1.596 -4.337 1.00 89.19 84 LYS A C 1
ATOM 713 O O . LYS A 1 84 ? -8.421 -2.610 -4.642 1.00 89.19 84 LYS A O 1
ATOM 718 N N . VAL A 1 85 ? -10.177 -1.619 -3.642 1.00 87.38 85 VAL A N 1
ATOM 719 C CA . VAL A 1 85 ? -10.924 -2.847 -3.312 1.00 87.38 85 VAL A CA 1
ATOM 720 C C . VAL A 1 85 ? -12.323 -2.724 -3.894 1.00 87.38 85 VAL A C 1
ATOM 722 O O . VAL A 1 85 ? -13.095 -1.866 -3.465 1.00 87.38 85 VAL A O 1
ATOM 725 N N . GLY A 1 86 ? -12.645 -3.559 -4.885 1.00 85.38 86 GLY A N 1
ATOM 726 C CA . GLY A 1 86 ? -13.812 -3.322 -5.738 1.00 85.38 86 GLY A CA 1
ATOM 727 C C . GLY A 1 86 ? -13.725 -1.926 -6.366 1.00 85.38 86 GLY A C 1
ATOM 728 O O . GLY A 1 86 ? -12.712 -1.589 -6.982 1.00 85.38 86 GLY A O 1
ATOM 729 N N . ASP A 1 87 ? -14.743 -1.099 -6.128 1.00 85.06 87 ASP A N 1
ATOM 730 C CA . ASP A 1 87 ? -14.812 0.288 -6.611 1.00 85.06 87 ASP A CA 1
ATOM 731 C C . ASP A 1 87 ? -14.268 1.330 -5.609 1.00 85.06 87 ASP A C 1
ATOM 733 O O . ASP A 1 87 ? -14.228 2.527 -5.899 1.00 85.06 87 ASP A O 1
ATOM 737 N N . ASP A 1 88 ? -13.839 0.909 -4.414 1.00 86.94 88 ASP A N 1
ATOM 738 C CA . ASP A 1 88 ? -13.340 1.820 -3.381 1.00 86.94 88 ASP A CA 1
ATOM 739 C C . ASP A 1 88 ? -11.852 2.138 -3.577 1.00 86.94 88 ASP A C 1
ATOM 741 O O . ASP A 1 88 ? -10.975 1.345 -3.231 1.00 86.94 88 ASP A O 1
ATOM 745 N N . ILE A 1 89 ? -11.581 3.342 -4.085 1.00 88.12 89 ILE A N 1
ATOM 746 C CA . ILE A 1 89 ? -10.234 3.919 -4.247 1.00 88.12 89 ILE A CA 1
ATOM 747 C C . ILE A 1 89 ? -9.775 4.763 -3.043 1.00 88.12 89 ILE A C 1
ATOM 749 O O . ILE A 1 89 ? -8.669 5.302 -3.047 1.00 88.12 89 ILE A O 1
ATOM 753 N N . LYS A 1 90 ? -10.637 4.972 -2.039 1.00 89.19 90 LYS A N 1
ATOM 754 C CA . LYS A 1 90 ? -10.393 5.914 -0.933 1.00 89.19 90 LYS A CA 1
ATOM 755 C C . LYS A 1 90 ? -9.866 5.236 0.319 1.00 89.19 90 LYS A C 1
ATOM 757 O O . LYS A 1 90 ? -9.183 5.895 1.102 1.00 89.19 90 LYS A O 1
ATOM 762 N N . PHE A 1 91 ? -10.185 3.966 0.551 1.00 88.38 91 PHE A N 1
ATOM 763 C CA . PHE A 1 91 ? -9.768 3.290 1.781 1.00 88.38 91 PHE A CA 1
ATOM 764 C C . PHE A 1 91 ? -8.242 3.184 1.905 1.00 88.38 91 PHE A C 1
ATOM 766 O O . PHE A 1 91 ? -7.688 3.584 2.923 1.00 88.38 91 PHE A O 1
ATOM 773 N N . TYR A 1 92 ? -7.553 2.747 0.849 1.00 90.06 92 TYR A N 1
ATOM 774 C CA . TYR A 1 92 ? -6.086 2.646 0.800 1.00 90.06 92 TYR A CA 1
ATOM 775 C C . TYR A 1 92 ? -5.407 3.941 0.319 1.00 90.06 92 TYR A C 1
ATOM 777 O O . TYR A 1 92 ? -4.304 3.921 -0.228 1.00 90.06 92 TYR A O 1
ATOM 785 N N . ARG A 1 93 ? -6.069 5.094 0.475 1.00 89.75 93 ARG A N 1
ATOM 786 C CA . ARG A 1 93 ? -5.494 6.382 0.064 1.00 89.75 93 ARG A CA 1
ATOM 787 C C . ARG A 1 93 ? -4.201 6.662 0.829 1.00 89.75 93 ARG A C 1
ATOM 789 O O . ARG A 1 93 ? -4.143 6.466 2.038 1.00 89.75 93 ARG A O 1
ATOM 796 N N . ASN A 1 94 ? -3.206 7.198 0.127 1.00 88.44 94 ASN A N 1
ATOM 797 C CA . ASN A 1 94 ? -1.898 7.586 0.668 1.00 88.44 94 ASN A CA 1
ATOM 798 C C . ASN A 1 94 ? -1.066 6.446 1.275 1.00 88.44 94 ASN A C 1
ATOM 800 O O . ASN A 1 94 ? -0.018 6.728 1.856 1.00 88.44 94 ASN A O 1
ATOM 804 N N . GLU A 1 95 ? -1.488 5.192 1.129 1.00 91.50 95 GLU A N 1
ATOM 805 C CA . GLU A 1 95 ? -0.696 4.040 1.545 1.00 91.50 95 GLU A CA 1
ATOM 806 C C . GLU A 1 95 ? 0.631 3.977 0.779 1.00 91.50 95 GLU A C 1
ATOM 808 O O . GLU A 1 95 ? 0.741 4.436 -0.361 1.00 91.50 95 GLU A O 1
ATOM 813 N N . ILE A 1 96 ? 1.655 3.423 1.427 1.00 93.81 96 ILE A N 1
ATOM 814 C CA . ILE A 1 96 ? 2.993 3.319 0.846 1.00 93.81 96 ILE A CA 1
ATOM 815 C C . ILE A 1 96 ? 3.049 2.096 -0.065 1.00 93.81 96 ILE A C 1
ATOM 817 O O . ILE A 1 96 ? 2.834 0.969 0.374 1.00 93.81 96 ILE A O 1
ATOM 821 N N . ILE A 1 97 ? 3.412 2.332 -1.318 1.00 94.88 97 ILE A N 1
ATOM 822 C CA . ILE A 1 97 ? 3.735 1.319 -2.316 1.00 94.88 97 ILE A CA 1
ATOM 823 C C . ILE A 1 97 ? 5.250 1.341 -2.516 1.00 94.88 97 ILE A C 1
ATOM 825 O O . ILE A 1 97 ? 5.868 2.404 -2.620 1.00 94.88 97 ILE A O 1
ATOM 829 N N . PHE A 1 98 ? 5.859 0.166 -2.578 1.00 94.94 98 PHE A N 1
ATOM 830 C CA . PHE A 1 98 ? 7.259 0.013 -2.942 1.00 94.94 98 PHE A CA 1
ATOM 831 C C . PHE A 1 98 ? 7.361 -0.175 -4.449 1.00 94.94 98 PHE A C 1
ATOM 833 O O . PHE A 1 98 ? 6.676 -1.022 -5.018 1.00 94.94 98 PHE A O 1
ATOM 840 N N . LEU A 1 99 ? 8.212 0.619 -5.087 1.00 94.38 99 LEU A N 1
ATOM 841 C CA . LEU A 1 99 ? 8.567 0.473 -6.490 1.00 94.38 99 LEU A CA 1
ATOM 842 C C . LEU A 1 99 ? 10.028 0.046 -6.586 1.00 94.38 99 LEU A C 1
ATOM 844 O O . LEU A 1 99 ? 10.878 0.717 -6.011 1.00 94.38 99 LEU A O 1
ATOM 848 N N . SER A 1 100 ? 10.324 -1.011 -7.337 1.00 93.31 100 SER A N 1
ATOM 849 C CA . SER A 1 100 ? 11.683 -1.348 -7.785 1.00 93.31 100 SER A CA 1
ATOM 850 C C . SER A 1 100 ? 11.759 -1.331 -9.307 1.00 93.31 100 SER A C 1
ATOM 852 O O . SER A 1 100 ? 10.753 -1.501 -10.001 1.00 93.31 100 SER A O 1
ATOM 854 N N . ARG A 1 101 ? 12.959 -1.099 -9.842 1.00 91.75 101 ARG A N 1
ATOM 855 C CA . ARG A 1 101 ? 13.237 -1.299 -11.266 1.00 91.75 101 ARG A CA 1
ATOM 856 C C . ARG A 1 101 ? 13.634 -2.743 -11.498 1.00 91.75 101 ARG A C 1
ATOM 858 O O . ARG A 1 101 ? 14.355 -3.324 -10.692 1.00 91.75 101 ARG A O 1
ATOM 865 N N . MET A 1 102 ? 13.207 -3.286 -12.624 1.00 90.69 102 MET A N 1
ATOM 866 C CA . MET A 1 102 ? 13.562 -4.623 -13.068 1.00 90.69 102 MET A CA 1
ATOM 867 C C . MET A 1 102 ? 14.293 -4.563 -14.405 1.00 90.69 102 MET A C 1
ATOM 869 O O . MET A 1 102 ? 14.200 -3.586 -15.150 1.00 90.69 102 MET A O 1
ATOM 873 N N . LYS A 1 103 ? 14.993 -5.645 -14.726 1.00 87.81 103 LYS A N 1
ATOM 874 C CA . LYS A 1 103 ? 15.551 -5.903 -16.054 1.00 87.81 103 LYS A CA 1
ATOM 875 C C . LYS A 1 103 ? 15.205 -7.320 -16.489 1.00 87.81 103 LYS A C 1
ATOM 877 O O . LYS A 1 103 ? 15.065 -8.210 -15.653 1.00 87.81 103 LYS A O 1
ATOM 882 N N . TYR A 1 104 ? 15.108 -7.516 -17.798 1.00 84.50 104 TYR A N 1
ATOM 883 C CA . TYR A 1 104 ? 15.068 -8.852 -18.376 1.00 84.50 104 TYR A CA 1
ATOM 884 C C . TYR A 1 104 ? 16.500 -9.388 -18.433 1.00 84.50 104 TYR A C 1
ATOM 886 O O . TYR A 1 104 ? 17.364 -8.762 -19.051 1.00 84.50 104 TYR A O 1
ATOM 894 N N . ALA A 1 105 ? 16.765 -10.507 -17.772 1.00 83.00 105 ALA A N 1
ATOM 895 C CA . ALA A 1 105 ? 18.034 -11.214 -17.857 1.00 83.00 105 ALA A CA 1
ATOM 896 C C . ALA A 1 105 ? 17.753 -12.615 -18.395 1.00 83.00 105 ALA A C 1
ATOM 898 O O . ALA A 1 105 ? 17.120 -13.412 -17.714 1.00 83.00 105 ALA A O 1
ATOM 899 N N . GLU A 1 106 ? 18.199 -12.872 -19.627 1.00 80.38 106 GLU A N 1
ATOM 900 C CA . GLU A 1 106 ? 18.080 -14.148 -20.351 1.00 80.38 106 GLU A CA 1
ATOM 901 C C . GLU A 1 106 ? 16.642 -14.698 -20.439 1.00 80.38 106 GLU A C 1
ATOM 903 O O . GLU A 1 106 ? 15.994 -14.542 -21.474 1.00 80.38 106 GLU A O 1
ATOM 908 N N . SER A 1 107 ? 16.122 -15.296 -19.366 1.00 78.88 107 SER A N 1
ATOM 909 C CA . SER A 1 107 ? 14.786 -15.893 -19.275 1.00 78.88 107 SER A CA 1
ATOM 910 C C . SER A 1 107 ? 13.919 -15.368 -18.126 1.00 78.88 107 SER A C 1
ATOM 912 O O . SER A 1 107 ? 12.767 -15.784 -18.021 1.00 78.88 107 SER A O 1
ATOM 914 N N . GLU A 1 108 ? 14.430 -14.486 -17.266 1.00 82.94 108 GLU A N 1
ATOM 915 C CA . GLU A 1 108 ? 13.718 -14.047 -16.062 1.00 82.94 108 GLU A CA 1
ATOM 916 C C . GLU A 1 108 ? 13.763 -12.533 -15.822 1.00 82.94 108 GLU A C 1
ATOM 918 O O . GLU A 1 108 ? 14.605 -11.794 -16.343 1.00 82.94 108 GLU A O 1
ATOM 923 N N . LEU A 1 109 ? 12.805 -12.069 -15.017 1.00 85.44 109 LEU A N 1
ATOM 924 C CA . LEU A 1 109 ? 12.738 -10.696 -14.541 1.00 85.44 109 LEU A CA 1
ATOM 925 C C . LEU A 1 109 ? 13.486 -10.581 -13.216 1.00 85.44 109 LEU A C 1
ATOM 927 O O . LEU A 1 109 ? 13.037 -11.114 -12.203 1.00 85.44 109 LEU A O 1
ATOM 931 N N . ILE A 1 110 ? 14.592 -9.839 -13.217 1.00 88.69 110 ILE A N 1
ATOM 932 C CA . ILE A 1 110 ? 15.435 -9.649 -12.033 1.00 88.69 110 ILE A CA 1
ATOM 933 C C . ILE A 1 110 ? 15.293 -8.214 -11.527 1.00 88.69 110 ILE A C 1
ATOM 935 O O . ILE A 1 110 ? 15.344 -7.258 -12.308 1.00 88.69 110 ILE A O 1
ATOM 939 N N . ASP A 1 111 ? 15.138 -8.065 -10.210 1.00 88.69 111 ASP A N 1
ATOM 940 C CA . ASP A 1 111 ? 15.162 -6.770 -9.530 1.00 88.69 111 ASP A CA 1
ATOM 941 C C . ASP A 1 111 ? 16.561 -6.127 -9.651 1.00 88.69 111 ASP A C 1
ATOM 943 O O . ASP A 1 111 ? 17.591 -6.756 -9.409 1.00 88.69 111 ASP A O 1
ATOM 947 N N . ILE A 1 112 ? 16.616 -4.850 -10.031 1.00 90.75 112 ILE A N 1
ATOM 948 C CA . ILE A 1 112 ? 17.855 -4.066 -10.021 1.00 90.75 112 ILE A CA 1
ATOM 949 C C . ILE A 1 112 ? 18.127 -3.648 -8.576 1.00 90.75 112 ILE A C 1
ATOM 951 O O . ILE A 1 112 ? 17.314 -2.952 -7.959 1.00 90.75 112 ILE A O 1
ATOM 955 N N . GLU A 1 113 ? 19.277 -4.047 -8.037 1.00 89.44 113 GLU A N 1
ATOM 956 C CA . GLU A 1 113 ? 19.684 -3.688 -6.678 1.00 89.44 113 GLU A CA 1
ATOM 957 C C . GLU A 1 113 ? 19.686 -2.170 -6.458 1.00 89.44 113 GLU A C 1
ATOM 959 O O . GLU A 1 113 ? 19.960 -1.382 -7.365 1.00 89.44 113 GLU A O 1
ATOM 964 N N . ASN A 1 114 ? 19.375 -1.753 -5.228 1.00 90.38 114 ASN A N 1
ATOM 965 C CA . ASN A 1 114 ? 19.341 -0.346 -4.811 1.00 90.38 114 ASN A CA 1
ATOM 966 C C . ASN A 1 114 ? 18.372 0.549 -5.613 1.00 90.38 114 ASN A C 1
ATOM 968 O O . ASN A 1 114 ? 18.492 1.771 -5.580 1.00 90.38 114 ASN A O 1
ATOM 972 N N . SER A 1 115 ? 17.386 -0.037 -6.305 1.00 91.50 115 SER A N 1
ATOM 973 C CA . SER A 1 115 ? 16.358 0.705 -7.056 1.00 91.50 115 SER A CA 1
ATOM 974 C C . SER A 1 115 ? 15.031 0.888 -6.309 1.00 91.50 115 SER A C 1
ATOM 976 O O . SER A 1 115 ? 14.101 1.488 -6.851 1.00 91.50 115 SER A O 1
ATOM 978 N N . ILE A 1 116 ? 14.923 0.364 -5.082 1.00 94.25 116 ILE A N 1
ATOM 979 C CA . ILE A 1 116 ? 13.690 0.409 -4.291 1.00 94.25 116 ILE A CA 1
ATOM 980 C C . ILE A 1 116 ? 13.407 1.845 -3.842 1.00 94.25 116 ILE A C 1
ATOM 982 O O . ILE A 1 116 ? 14.219 2.476 -3.168 1.00 94.25 116 ILE A O 1
ATOM 986 N N . GLN A 1 117 ? 12.205 2.324 -4.137 1.00 94.38 117 GLN A N 1
ATOM 987 C CA . GLN A 1 117 ? 11.691 3.613 -3.695 1.00 94.38 117 GLN A CA 1
ATOM 988 C C . GLN A 1 117 ? 10.279 3.477 -3.119 1.00 94.38 117 GLN A C 1
ATOM 990 O O . GLN A 1 117 ? 9.505 2.603 -3.509 1.00 94.38 117 GLN A O 1
ATOM 995 N N . LYS A 1 118 ? 9.931 4.369 -2.190 1.00 95.50 118 LYS A N 1
ATOM 996 C CA . LYS A 1 118 ? 8.577 4.478 -1.631 1.00 95.50 118 LYS A CA 1
ATOM 997 C C . LYS A 1 118 ? 7.790 5.515 -2.422 1.00 95.50 118 LYS A C 1
ATOM 999 O O . LYS A 1 118 ? 8.267 6.633 -2.603 1.00 95.50 118 LYS A O 1
ATOM 1004 N N . ILE A 1 119 ? 6.594 5.151 -2.861 1.00 95.06 119 ILE A N 1
ATOM 1005 C CA . ILE A 1 119 ? 5.658 6.030 -3.565 1.00 95.06 119 ILE A CA 1
ATOM 1006 C C . ILE A 1 119 ? 4.269 5.905 -2.938 1.00 95.06 119 ILE A C 1
ATOM 1008 O O . ILE A 1 119 ? 3.954 4.890 -2.326 1.00 95.06 119 ILE A O 1
ATOM 1012 N N . ASN A 1 120 ? 3.420 6.916 -3.115 1.00 90.38 120 ASN A N 1
ATOM 1013 C CA . ASN A 1 120 ? 2.063 6.900 -2.549 1.00 90.38 120 ASN A CA 1
ATOM 1014 C C . ASN A 1 120 ? 0.975 6.968 -3.629 1.00 90.38 120 ASN A C 1
ATOM 1016 O O . ASN A 1 120 ? -0.095 6.392 -3.466 1.00 90.38 120 ASN A O 1
ATOM 1020 N N . SER A 1 121 ? 1.217 7.695 -4.724 1.00 90.19 121 SER A N 1
ATOM 1021 C CA . SER A 1 121 ? 0.194 7.914 -5.761 1.00 90.19 121 SER A CA 1
ATOM 1022 C C . SER A 1 121 ? 0.732 8.229 -7.155 1.00 90.19 121 SER A C 1
ATOM 1024 O O . SER A 1 121 ? -0.023 8.181 -8.127 1.00 90.19 121 SER A O 1
ATOM 1026 N N . ILE A 1 122 ? 2.016 8.577 -7.281 1.00 93.31 122 ILE A N 1
ATOM 1027 C CA . ILE A 1 122 ? 2.649 8.935 -8.552 1.00 93.31 122 ILE A CA 1
ATOM 1028 C C . ILE A 1 122 ? 4.086 8.420 -8.562 1.00 93.31 122 ILE A C 1
ATOM 1030 O O . ILE A 1 122 ? 4.783 8.502 -7.551 1.00 93.31 122 ILE A O 1
ATOM 1034 N N . PHE A 1 123 ? 4.541 7.945 -9.717 1.00 92.19 123 PHE A N 1
ATOM 1035 C CA . PHE A 1 123 ? 5.952 7.691 -9.996 1.00 92.19 123 PHE A CA 1
ATOM 1036 C C . PHE A 1 123 ? 6.319 8.143 -11.409 1.00 92.19 123 PHE A C 1
ATOM 1038 O O . PHE A 1 123 ? 5.446 8.447 -12.223 1.00 92.19 123 PHE A O 1
ATOM 1045 N N . VAL A 1 124 ? 7.617 8.231 -11.688 1.00 90.00 124 VAL A N 1
ATOM 1046 C CA . VAL A 1 124 ? 8.143 8.614 -13.001 1.00 90.00 124 VAL A CA 1
ATOM 1047 C C . VAL A 1 124 ? 8.835 7.415 -13.629 1.00 90.00 124 VAL A C 1
ATOM 1049 O O . VAL A 1 124 ? 9.630 6.753 -12.965 1.00 90.00 124 VAL A O 1
ATOM 1052 N N . ILE A 1 125 ? 8.545 7.174 -14.904 1.00 86.75 125 ILE A N 1
ATOM 1053 C CA . ILE A 1 125 ? 9.266 6.220 -15.751 1.00 86.75 125 ILE A CA 1
ATOM 1054 C C . ILE A 1 125 ? 9.963 6.952 -16.893 1.00 86.75 125 ILE A C 1
ATOM 1056 O O . ILE A 1 125 ? 9.491 8.002 -17.343 1.00 86.75 125 ILE A O 1
ATOM 1060 N N . LYS A 1 126 ? 11.082 6.400 -17.356 1.00 82.62 126 LYS A N 1
ATOM 1061 C CA . LYS A 1 126 ? 11.847 6.888 -18.506 1.00 82.62 126 LYS A CA 1
ATOM 1062 C C . LYS A 1 126 ? 11.888 5.805 -19.578 1.00 82.62 126 LYS A C 1
ATOM 1064 O O . LYS A 1 126 ? 12.259 4.675 -19.283 1.00 82.62 126 LYS A O 1
ATOM 1069 N N . GLY A 1 127 ? 11.515 6.138 -20.814 1.00 76.06 127 GLY A N 1
ATOM 1070 C CA . GLY A 1 127 ? 11.535 5.176 -21.922 1.00 76.06 127 GLY A CA 1
ATOM 1071 C C . GLY A 1 127 ? 10.774 3.882 -21.592 1.00 76.06 127 GLY A C 1
ATOM 1072 O O . GLY A 1 127 ? 9.589 3.935 -21.271 1.00 76.06 127 GLY A O 1
ATOM 1073 N N . PHE A 1 128 ? 11.461 2.735 -21.637 1.00 75.19 128 PHE A N 1
ATOM 1074 C CA . PHE A 1 128 ? 10.899 1.411 -21.316 1.00 75.19 128 PHE A CA 1
ATOM 1075 C C . PHE A 1 128 ? 11.344 0.868 -19.957 1.00 75.19 128 PHE A C 1
ATOM 1077 O O . PHE A 1 128 ? 11.707 -0.304 -19.846 1.00 75.19 128 PHE A O 1
ATOM 1084 N N . ASP A 1 129 ? 11.335 1.704 -18.921 1.00 84.12 129 ASP A N 1
ATOM 1085 C CA . ASP A 1 129 ? 11.541 1.210 -17.561 1.00 84.12 129 ASP A CA 1
ATOM 1086 C C . ASP A 1 129 ? 10.548 0.077 -17.252 1.00 84.12 129 ASP A C 1
ATOM 1088 O O . ASP A 1 129 ? 9.327 0.265 -17.280 1.00 84.12 129 ASP A O 1
ATOM 1092 N N . LEU A 1 130 ? 11.084 -1.095 -16.912 1.00 86.81 130 LEU A N 1
ATOM 1093 C CA . LEU A 1 130 ? 10.313 -2.165 -16.303 1.00 86.81 130 LEU A CA 1
ATOM 1094 C C . LEU A 1 130 ? 10.320 -1.949 -14.791 1.00 86.81 130 LEU A C 1
ATOM 1096 O O . LEU A 1 130 ? 11.380 -1.804 -14.179 1.00 86.81 130 LEU A O 1
ATOM 1100 N N . VAL A 1 131 ? 9.137 -1.908 -14.186 1.00 89.12 131 VAL A N 1
ATOM 1101 C CA . VAL A 1 131 ? 8.980 -1.633 -12.757 1.00 89.12 131 VAL A CA 1
ATOM 1102 C C . VAL A 1 131 ? 8.116 -2.689 -12.089 1.00 89.12 131 VAL A C 1
ATOM 1104 O O . VAL A 1 131 ? 7.161 -3.193 -12.677 1.00 89.12 131 VAL A O 1
ATOM 1107 N N . LYS A 1 132 ? 8.433 -2.975 -10.831 1.00 91.00 132 LYS A N 1
ATOM 1108 C CA . LYS A 1 132 ? 7.662 -3.841 -9.944 1.00 91.00 132 LYS A CA 1
ATOM 1109 C C . LYS A 1 132 ? 7.057 -3.004 -8.839 1.00 91.00 132 LYS A C 1
ATOM 1111 O O . LYS A 1 132 ? 7.725 -2.146 -8.267 1.00 91.00 132 LYS A O 1
ATOM 1116 N N . LEU A 1 133 ? 5.786 -3.256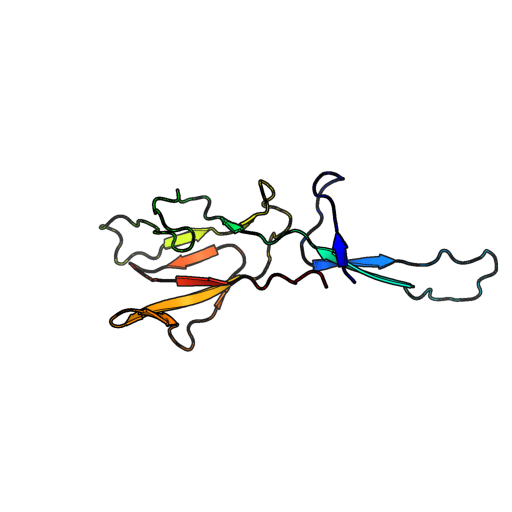 -8.556 1.00 92.12 133 LEU A N 1
ATOM 1117 C CA . LEU A 1 133 ? 5.013 -2.562 -7.536 1.00 92.12 133 LEU A CA 1
ATOM 1118 C C . LEU A 1 133 ? 4.624 -3.567 -6.460 1.00 92.12 133 LEU A C 1
ATOM 1120 O O . LEU A 1 133 ? 4.071 -4.620 -6.766 1.00 92.12 133 LEU A O 1
ATOM 1124 N N . VAL A 1 134 ? 4.907 -3.242 -5.203 1.00 92.06 134 VAL A N 1
ATOM 1125 C CA . VAL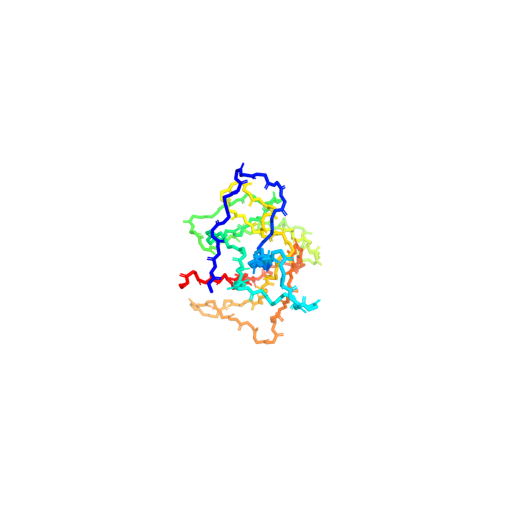 A 1 134 ? 4.617 -4.106 -4.056 1.00 92.06 134 VAL A CA 1
ATOM 1126 C C . VAL A 1 134 ? 3.895 -3.298 -2.989 1.00 92.06 134 VAL A C 1
ATOM 1128 O O . VAL A 1 134 ? 4.322 -2.204 -2.619 1.00 92.06 134 VAL A O 1
ATOM 1131 N N . TYR A 1 135 ? 2.794 -3.844 -2.485 1.00 91.62 135 TYR A N 1
ATOM 1132 C CA . TYR A 1 135 ? 2.072 -3.304 -1.343 1.00 91.62 135 TYR A CA 1
ATOM 1133 C C . TYR A 1 135 ? 2.029 -4.365 -0.245 1.00 91.62 135 TYR A C 1
ATOM 1135 O O . TYR A 1 135 ? 1.541 -5.471 -0.469 1.00 91.62 135 TYR A O 1
ATOM 1143 N N . ASN A 1 136 ? 2.539 -4.017 0.936 1.00 88.75 136 ASN A N 1
ATOM 1144 C CA . ASN A 1 136 ? 2.553 -4.911 2.091 1.00 88.75 136 ASN A CA 1
ATOM 1145 C C . ASN A 1 136 ? 1.210 -4.812 2.810 1.00 88.75 136 ASN A C 1
ATOM 1147 O O . ASN A 1 136 ? 1.035 -4.022 3.740 1.00 88.75 136 ASN A O 1
ATOM 1151 N N . HIS A 1 137 ? 0.252 -5.594 2.332 1.00 84.12 137 HIS A N 1
ATOM 1152 C CA . HIS A 1 137 ? -1.039 -5.753 2.980 1.00 84.12 137 HIS A CA 1
ATOM 1153 C C . HIS A 1 137 ? -0.875 -6.576 4.264 1.00 84.12 137 HIS A C 1
ATOM 1155 O O . HIS A 1 137 ? -0.058 -7.490 4.328 1.00 84.12 137 HIS A O 1
ATOM 1161 N N . LEU A 1 138 ? -1.589 -6.192 5.319 1.00 74.38 138 LEU A N 1
ATOM 1162 C CA . LEU A 1 138 ? -1.525 -6.889 6.601 1.00 74.38 138 LEU A CA 1
ATOM 1163 C C . LEU A 1 138 ? -2.513 -8.038 6.602 1.00 74.38 138 LEU A C 1
ATOM 1165 O O . LEU A 1 138 ? -3.703 -7.771 6.571 1.00 74.38 138 LEU A O 1
ATOM 1169 N N . ASP A 1 139 ? -2.063 -9.277 6.736 1.00 61.34 139 ASP A N 1
ATOM 1170 C CA . ASP A 1 139 ? -3.001 -10.388 6.864 1.00 61.34 139 ASP A CA 1
ATOM 1171 C C . ASP A 1 139 ? -3.804 -10.286 8.170 1.00 61.34 139 ASP A C 1
ATOM 1173 O O . ASP A 1 139 ? -3.266 -10.014 9.251 1.00 61.34 139 ASP A O 1
ATOM 1177 N N . ALA A 1 140 ? -5.117 -10.503 8.077 1.00 53.09 140 ALA A N 1
ATOM 1178 C CA . ALA A 1 140 ? -5.961 -10.665 9.253 1.00 53.09 140 ALA A CA 1
ATOM 1179 C C . ALA A 1 140 ? -5.622 -12.010 9.915 1.00 53.09 140 ALA A C 1
ATOM 1181 O O . ALA A 1 140 ? -6.009 -13.060 9.410 1.00 53.09 140 ALA A O 1
ATOM 1182 N N . THR A 1 141 ? -4.877 -11.961 11.020 1.00 45.34 141 THR A N 1
ATOM 1183 C CA . THR A 1 141 ? -4.655 -13.098 11.929 1.00 45.34 141 THR A CA 1
ATOM 1184 C C . THR A 1 141 ? -5.690 -13.121 13.040 1.00 45.34 141 THR A C 1
ATOM 1186 O O . THR A 1 141 ? -6.031 -12.027 13.561 1.00 45.34 141 THR A O 1
#

Organism: Strongyloides papillosus (NCBI:txid174720)

Secondary structure (DSSP, 8-state):
-EEE--TTSSS---TT-EEEEEPPPPTT---SS--EEEEEEEE-SPPEEE-TT-----SSTT-------GGGTTSEEEEE-EEEBTTB-STTTT--EEEEEEEEETTEEEEPTT--EEESSEEEEETT-EEEEE--PPP--

Nearest PDB structures (foldseek):
  8dpt-assembly1_D  TM=3.324E-01  e=5.243E+00  Homo sapiens
  1olm-assembly3_E  TM=2.507E-01  e=4.016E+00  Homo sapiens
  3l5h-assembly1_A  TM=1.856E-01  e=4.713E+00 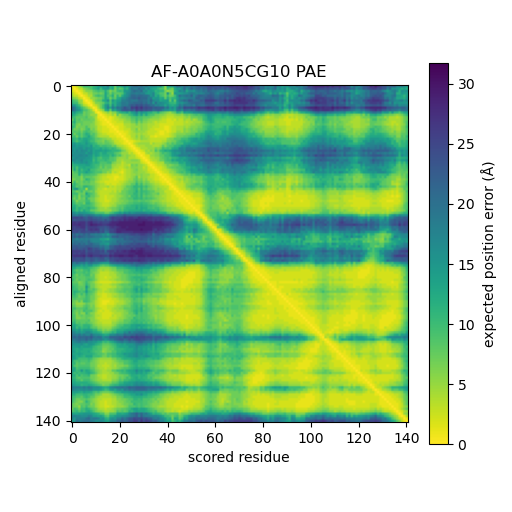 Homo sapiens
  1x5a-assembly1_A  TM=1.549E-01  e=5.243E+00  Mus musculus

pLDDT: mean 79.19, std 13.39, range [43.28, 95.5]

Foldseek 3Di:
DADEDDPVPDDAAAFFDKDFAFDDDDPPRPDPDTHTPDIYGYADPFWDKDFPVDDQPDDDPFDGDDDDPPVFQAPKDKTWIFTDDVPDRRHHAQAWKWKFWWDDDPDDIHTDPPRIDIDGTIDIDHRPTDMDIDHDHDDDD

Mean predicted aligned error: 9.97 Å

InterPro domains:
  IPR056006 Domain of unknown function DUF7584 [PF24488] (47-139)

Solvent-accessible surface area (backbone atoms only — not comparable to full-atom values): 9109 Å² total; per-residue (Å²): 103,70,41,83,61,69,87,83,75,74,89,77,70,40,62,69,40,75,44,77,38,64,73,81,76,59,99,82,57,85,68,92,70,84,71,64,78,42,68,32,32,34,45,74,75,83,60,44,87,40,43,87,93,56,74,88,79,53,97,47,101,84,57,81,63,80,89,70,68,87,91,36,62,88,45,77,41,82,44,58,45,44,36,26,48,89,90,43,56,61,38,45,55,75,44,71,30,40,35,32,36,40,43,83,52,100,90,45,83,41,76,45,82,95,41,71,44,82,35,50,44,60,50,76,44,51,55,84,64,42,70,46,80,47,67,88,74,79,80,91,116

Sequence (141 aa):
MAVIINPRDDKNFYANQEFYYFKKPEENDGRKIIENCGKYRGYKNQPHFNLPDYSDNSTIDEVKKIIINESYYEKEKKIKINLKVGDDIKFYRNEIIFLSRMKYAESELIDIENSIQKINSIFVIKGFDLVKLVYNHLDAT